Protein AF-K1UII2-F1 (afdb_monomer_lite)

Secondary structure (DSSP, 8-state):
---HHHHHH--BTTEEEESS--SSTHHHHHHHHHHHTTT-EEEEESB-TTT--B--B-HHHHHHHHHHHHHHHHHHHHTS-TT--PPEEEEE-BGGGGG--

pLDDT: mean 73.47, std 9.8, range [47.84, 87.0]

Organism: NCBI:txid408170

Sequence (101 aa):
MMTIEEILAGESKNVEFKENLPEKSIKYMKSVVAFANGTGGKIIFGIADKSREVVGFDKEEVFKIMDAIRELIVNAMVHRSYLDHGTIQVAVYDNRWKSLL

InterPro domains:
  IPR007421 Schlafen, AlbA_2 domain [PF04326] (11-74)
  IPR038461 Schlafen, AlbA_2 domain superfamily [G3DSA:3.30.950.30] (1-96)

Radius of gyration: 13.51 Å; chains: 1; bounding box: 35×29×31 Å

Structure (mmCIF, N/CA/C/O backbone):
data_AF-K1UII2-F1
#
_entry.id   AF-K1UII2-F1
#
loop_
_atom_site.group_PDB
_atom_site.id
_atom_site.type_symbol
_atom_site.label_atom_id
_atom_site.label_alt_id
_atom_site.label_comp_id
_atom_site.label_asym_id
_atom_site.label_entity_id
_atom_site.label_seq_id
_atom_site.pdbx_PDB_ins_code
_atom_site.Cartn_x
_atom_site.Cartn_y
_atom_site.Cartn_z
_atom_site.occupancy
_atom_site.B_iso_or_equiv
_atom_site.auth_seq_id
_atom_site.auth_comp_id
_atom_site.auth_asym_id
_atom_site.auth_atom_id
_atom_site.pdbx_PDB_model_num
ATOM 1 N N . MET A 1 1 ? -8.482 3.784 -8.19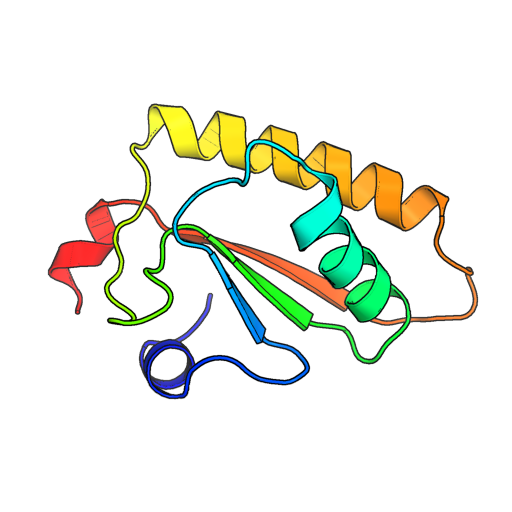6 1.00 53.94 1 MET A N 1
ATOM 2 C CA . MET A 1 1 ? -9.106 3.748 -6.857 1.00 53.94 1 MET A CA 1
ATOM 3 C C . MET A 1 1 ? -9.400 2.291 -6.540 1.00 53.94 1 MET A C 1
ATOM 5 O O . MET A 1 1 ? -9.872 1.615 -7.445 1.00 53.94 1 MET A O 1
ATOM 9 N N . MET A 1 2 ? -9.033 1.791 -5.357 1.00 69.81 2 MET A N 1
ATOM 10 C CA . MET A 1 2 ? -9.324 0.406 -4.949 1.00 69.81 2 MET A CA 1
ATOM 11 C C . MET A 1 2 ? -10.762 0.314 -4.428 1.00 69.81 2 MET A C 1
ATOM 13 O O . MET A 1 2 ? -11.255 1.277 -3.837 1.00 69.81 2 MET A O 1
ATOM 17 N N . THR A 1 3 ? -11.426 -0.808 -4.679 1.00 76.00 3 THR A N 1
ATOM 18 C CA . THR A 1 3 ? -12.800 -1.083 -4.237 1.00 76.00 3 THR A CA 1
ATOM 19 C C . THR A 1 3 ? -12.828 -1.641 -2.811 1.00 76.00 3 THR A C 1
ATOM 21 O O . THR A 1 3 ? -11.832 -2.166 -2.316 1.00 76.00 3 THR A O 1
ATOM 24 N N . ILE A 1 4 ? -13.984 -1.555 -2.146 1.00 71.75 4 ILE A N 1
ATOM 25 C CA . ILE A 1 4 ? -14.202 -2.156 -0.816 1.00 71.75 4 ILE A CA 1
ATOM 26 C C . ILE A 1 4 ? -13.983 -3.676 -0.865 1.00 71.75 4 ILE A C 1
ATOM 28 O O . ILE A 1 4 ? -13.376 -4.253 0.033 1.00 71.75 4 ILE A O 1
ATOM 32 N N . GLU A 1 5 ? -14.416 -4.316 -1.949 1.00 73.69 5 GLU A N 1
ATOM 33 C CA . GLU A 1 5 ? -14.252 -5.753 -2.183 1.00 73.69 5 GLU A CA 1
ATOM 34 C C . GLU A 1 5 ? -12.772 -6.157 -2.223 1.00 73.69 5 GLU A C 1
ATOM 36 O O . GLU A 1 5 ? -12.381 -7.146 -1.605 1.00 73.69 5 GLU A O 1
ATOM 41 N N . GLU A 1 6 ? -11.929 -5.357 -2.882 1.00 75.00 6 GLU A N 1
ATOM 42 C CA . GLU A 1 6 ? -10.479 -5.567 -2.924 1.00 75.00 6 GLU A CA 1
ATOM 43 C C . GLU A 1 6 ? -9.813 -5.391 -1.545 1.00 75.00 6 GLU A C 1
ATOM 45 O O . GLU A 1 6 ? -8.837 -6.080 -1.256 1.00 75.00 6 GLU A O 1
ATOM 50 N N . ILE A 1 7 ? -10.328 -4.508 -0.678 1.00 78.31 7 ILE A N 1
ATOM 51 C CA . ILE A 1 7 ? -9.834 -4.360 0.705 1.00 78.31 7 ILE A CA 1
ATOM 52 C C . ILE A 1 7 ? -10.219 -5.589 1.540 1.00 78.31 7 ILE A C 1
ATOM 54 O O . ILE A 1 7 ? -9.390 -6.148 2.263 1.00 78.31 7 ILE A O 1
ATOM 58 N N . LEU A 1 8 ? -11.465 -6.051 1.411 1.00 76.62 8 LEU A N 1
ATOM 59 C CA . LEU A 1 8 ? -11.963 -7.226 2.128 1.00 76.62 8 LEU A CA 1
ATOM 60 C C . LEU A 1 8 ? -11.250 -8.517 1.700 1.00 76.62 8 LEU A C 1
ATOM 62 O O . LEU A 1 8 ? -11.023 -9.385 2.547 1.00 76.62 8 LEU A O 1
ATOM 66 N N . ALA A 1 9 ? -10.856 -8.622 0.426 1.00 83.12 9 ALA A N 1
ATOM 67 C CA . ALA A 1 9 ? -10.116 -9.760 -0.121 1.00 83.12 9 ALA A CA 1
ATOM 68 C C . ALA A 1 9 ? -8.733 -9.973 0.530 1.00 83.12 9 ALA A C 1
ATOM 70 O O . ALA A 1 9 ? -8.243 -11.102 0.539 1.00 83.12 9 ALA A O 1
ATOM 71 N N . GLY A 1 10 ? -8.140 -8.936 1.132 1.00 83.00 10 GLY A N 1
ATOM 72 C CA . GLY A 1 10 ? -6.892 -9.052 1.890 1.00 83.00 10 GLY A CA 1
ATOM 73 C C . GLY A 1 10 ? -5.615 -8.989 1.040 1.00 83.00 10 GLY A C 1
ATOM 74 O O . GLY A 1 10 ? -5.643 -8.691 -0.156 1.00 83.00 10 GLY A O 1
ATOM 75 N N . GLU A 1 11 ? -4.467 -9.190 1.697 1.00 85.19 11 GLU A N 1
ATOM 76 C CA . GLU A 1 11 ? -3.162 -9.169 1.028 1.00 85.19 11 GLU A CA 1
ATOM 77 C C . GLU A 1 11 ? -3.042 -10.291 -0.010 1.00 85.19 11 GLU A C 1
ATOM 79 O O . GLU A 1 11 ? -3.600 -11.382 0.127 1.00 85.19 11 GLU A O 1
ATOM 84 N N . SER A 1 12 ? -2.270 -10.032 -1.062 1.00 87.00 12 SER A N 1
ATOM 85 C CA . SER A 1 12 ? -1.979 -11.017 -2.100 1.00 87.00 12 SER A CA 1
ATOM 86 C C . SER A 1 12 ? -0.575 -10.813 -2.654 1.00 87.00 12 SER A C 1
ATOM 88 O O . SER A 1 12 ? 0.112 -9.852 -2.321 1.00 87.00 12 SER A O 1
ATOM 90 N N . LYS A 1 13 ? -0.153 -11.676 -3.584 1.00 83.81 13 LYS A N 1
ATOM 91 C CA . LYS A 1 13 ? 1.158 -11.555 -4.244 1.00 83.81 13 LYS A CA 1
ATOM 92 C C . LYS A 1 13 ? 1.433 -10.177 -4.872 1.00 83.81 13 LYS A C 1
ATOM 94 O O . LYS A 1 13 ? 2.593 -9.841 -5.056 1.00 83.81 13 LYS A O 1
ATOM 99 N N . ASN A 1 14 ? 0.385 -9.416 -5.203 1.00 84.69 14 ASN A N 1
ATOM 100 C CA . ASN A 1 14 ? 0.467 -8.109 -5.859 1.00 84.69 14 ASN A CA 1
ATOM 101 C C . ASN A 1 14 ? -0.268 -7.010 -5.062 1.00 84.69 14 ASN A C 1
ATOM 103 O O . ASN A 1 14 ? -0.520 -5.939 -5.611 1.00 84.69 14 ASN A O 1
ATOM 107 N N . VAL A 1 15 ? -0.671 -7.272 -3.813 1.00 86.06 15 VAL A N 1
ATOM 108 C CA . VAL A 1 15 ? -1.370 -6.316 -2.938 1.00 86.06 15 VAL A CA 1
ATOM 109 C C . VAL A 1 15 ? -0.759 -6.394 -1.551 1.00 86.06 15 VAL A C 1
ATOM 111 O O . VAL A 1 15 ? -0.830 -7.442 -0.916 1.00 86.06 15 VAL A O 1
ATOM 114 N N . GLU A 1 16 ? -0.215 -5.281 -1.078 1.00 86.62 16 GLU A N 1
ATOM 115 C CA . GLU A 1 16 ? 0.339 -5.164 0.268 1.00 86.62 16 GLU A CA 1
ATOM 116 C C . GLU A 1 16 ? -0.337 -4.030 1.037 1.00 86.62 16 GLU A C 1
ATOM 118 O O . GLU A 1 16 ? -0.470 -2.914 0.522 1.00 86.62 16 GLU A O 1
ATOM 123 N N . PHE A 1 17 ? -0.723 -4.311 2.282 1.00 86.56 17 PHE A N 1
ATOM 124 C CA . PHE A 1 17 ? -1.296 -3.334 3.196 1.00 86.56 17 PHE A CA 1
ATOM 125 C C . PHE A 1 17 ? -0.253 -2.855 4.203 1.00 86.56 17 PHE A C 1
ATOM 127 O O . PHE A 1 17 ? 0.617 -3.592 4.685 1.00 86.56 17 PHE A O 1
ATOM 134 N N . LYS A 1 18 ? -0.321 -1.564 4.519 1.00 84.50 18 LYS A N 1
ATOM 135 C CA . LYS A 1 18 ? 0.466 -0.932 5.573 1.00 84.50 18 LYS A CA 1
ATOM 136 C C . LYS A 1 18 ? -0.406 0.059 6.317 1.00 84.50 18 LYS A C 1
ATOM 138 O O . LYS A 1 18 ? -1.033 0.922 5.716 1.00 84.50 18 LYS A O 1
ATOM 143 N N . GLU A 1 19 ? -0.398 -0.027 7.637 1.00 86.38 19 GLU A N 1
ATOM 144 C CA . GLU A 1 19 ? -1.131 0.931 8.461 1.00 86.38 19 GLU A CA 1
ATOM 145 C C . GLU A 1 19 ? -0.462 2.305 8.405 1.00 86.38 19 GLU A C 1
ATOM 147 O O . GLU A 1 19 ? -1.098 3.291 8.065 1.00 86.38 19 GLU A O 1
ATOM 152 N N . ASN A 1 20 ? 0.853 2.334 8.628 1.00 81.81 20 ASN A N 1
ATOM 153 C CA . ASN A 1 20 ? 1.676 3.539 8.676 1.00 81.81 20 ASN A CA 1
ATOM 154 C C . ASN A 1 20 ? 2.862 3.438 7.716 1.00 81.81 20 ASN A C 1
ATOM 156 O O . ASN A 1 20 ? 3.199 2.345 7.252 1.00 81.81 20 ASN A O 1
ATOM 160 N N . LEU A 1 21 ? 3.543 4.562 7.465 1.00 77.12 21 LEU A N 1
ATOM 161 C CA . LEU A 1 21 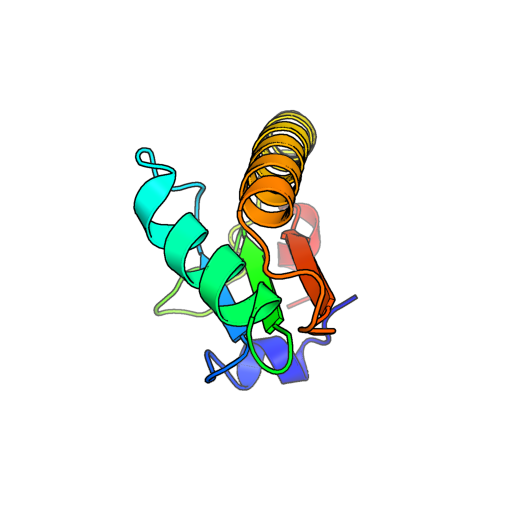? 4.857 4.531 6.828 1.00 77.12 21 LEU A CA 1
ATOM 162 C C . LEU A 1 21 ? 5.871 3.899 7.800 1.00 77.12 21 LEU A C 1
ATOM 164 O O . LEU A 1 21 ? 6.092 4.442 8.882 1.00 77.12 21 LEU A O 1
ATOM 168 N N . PRO A 1 22 ? 6.515 2.771 7.459 1.00 71.56 22 PRO A N 1
ATOM 169 C CA . PRO A 1 22 ? 7.562 2.214 8.305 1.00 71.56 22 PRO A CA 1
ATOM 170 C C . PRO A 1 22 ? 8.722 3.205 8.457 1.00 71.56 22 PRO A C 1
ATOM 172 O O . PRO A 1 22 ? 9.217 3.707 7.448 1.00 71.56 22 PRO A O 1
ATOM 175 N N . GLU A 1 23 ? 9.227 3.400 9.684 1.00 69.50 23 GLU A N 1
ATOM 176 C CA . GLU A 1 23 ? 10.405 4.253 9.959 1.00 69.50 23 GLU A CA 1
ATOM 177 C C . GLU A 1 23 ? 11.602 3.910 9.061 1.00 69.50 23 GLU A C 1
ATOM 179 O O . GLU A 1 23 ? 12.403 4.765 8.691 1.00 69.50 23 GLU A O 1
ATOM 184 N N . LYS A 1 24 ? 11.722 2.629 8.693 1.00 67.12 24 LYS A N 1
ATOM 185 C CA . LYS A 1 24 ? 12.732 2.139 7.758 1.00 67.12 24 LYS A CA 1
ATOM 186 C C . LYS A 1 24 ? 12.104 1.908 6.390 1.00 67.12 24 LYS A C 1
ATOM 188 O O . LYS A 1 24 ? 11.419 0.902 6.180 1.00 67.12 24 LYS A O 1
ATOM 193 N N . SER A 1 25 ? 12.447 2.783 5.448 1.00 65.94 25 SER A N 1
ATOM 194 C CA . SER A 1 25 ? 12.045 2.718 4.035 1.00 65.94 25 SER A CA 1
ATOM 195 C C . SER A 1 25 ? 12.293 1.350 3.382 1.00 65.94 25 SER A C 1
ATOM 197 O O . SER A 1 25 ? 11.500 0.890 2.566 1.00 65.94 25 SER A O 1
ATOM 199 N N . ILE A 1 26 ? 13.350 0.646 3.804 1.00 67.06 26 ILE A N 1
ATOM 200 C CA . ILE A 1 26 ? 13.803 -0.628 3.221 1.00 67.06 26 ILE A CA 1
ATOM 201 C C . ILE A 1 26 ? 12.708 -1.709 3.195 1.00 67.06 26 ILE A C 1
ATOM 203 O O . ILE A 1 26 ? 12.679 -2.507 2.260 1.00 67.06 26 ILE A O 1
ATOM 207 N N . LYS A 1 27 ? 11.817 -1.782 4.196 1.00 72.06 27 LYS A N 1
ATOM 208 C CA . LYS A 1 27 ? 10.862 -2.903 4.302 1.00 72.06 27 LYS A CA 1
ATOM 209 C C . LYS A 1 27 ? 9.869 -2.947 3.140 1.00 72.06 27 LYS A C 1
ATOM 211 O O . LYS A 1 27 ? 9.762 -3.980 2.496 1.00 72.06 27 LYS A O 1
ATOM 216 N N . TYR A 1 28 ? 9.201 -1.834 2.860 1.00 73.69 28 TYR A N 1
ATOM 217 C CA . TYR A 1 28 ? 8.231 -1.737 1.766 1.00 73.69 28 TYR A CA 1
ATOM 218 C C . TYR A 1 28 ? 8.903 -1.393 0.431 1.00 73.69 28 TYR A C 1
ATOM 220 O O . TYR A 1 28 ? 8.367 -1.714 -0.624 1.00 73.69 28 TYR A O 1
ATOM 228 N N . MET A 1 29 ? 10.121 -0.834 0.450 1.00 73.69 29 MET A N 1
ATOM 229 C CA . MET A 1 29 ? 10.938 -0.665 -0.757 1.00 73.69 29 MET A CA 1
ATOM 230 C C . MET A 1 29 ? 11.218 -1.997 -1.460 1.00 73.69 29 MET A C 1
ATOM 232 O O . MET A 1 29 ? 11.197 -2.063 -2.686 1.00 73.69 29 MET A O 1
ATOM 236 N N . LYS A 1 30 ? 11.447 -3.078 -0.702 1.00 75.94 30 LYS A N 1
ATOM 237 C CA . LYS A 1 30 ? 11.614 -4.418 -1.286 1.00 75.94 30 LYS A CA 1
ATOM 238 C C . LYS A 1 30 ? 10.405 -4.820 -2.125 1.00 75.94 30 LYS A C 1
ATOM 240 O O . LYS A 1 30 ? 10.583 -5.347 -3.217 1.00 75.94 30 LYS A O 1
ATOM 245 N N . SER A 1 31 ? 9.207 -4.523 -1.642 1.00 78.12 31 SER A N 1
ATOM 246 C CA . SER A 1 31 ? 7.960 -4.800 -2.347 1.00 78.12 31 SER A CA 1
ATOM 247 C C . SER A 1 31 ? 7.782 -3.909 -3.567 1.00 78.12 31 SER A C 1
ATOM 249 O O . SER A 1 31 ? 7.425 -4.409 -4.625 1.00 78.12 31 SER A O 1
ATOM 251 N N . VAL A 1 32 ? 8.125 -2.618 -3.469 1.00 75.75 32 VAL A N 1
ATOM 252 C CA . VAL A 1 32 ? 8.147 -1.707 -4.628 1.00 75.75 32 VAL A CA 1
ATOM 253 C C . VAL A 1 32 ? 9.045 -2.274 -5.731 1.00 75.75 32 VAL A C 1
ATOM 255 O O . VAL A 1 32 ? 8.599 -2.415 -6.866 1.00 75.75 32 VAL A O 1
ATOM 258 N N . VAL A 1 33 ? 10.281 -2.665 -5.404 1.00 75.06 33 VAL A N 1
ATOM 259 C CA . VAL A 1 33 ? 11.225 -3.250 -6.372 1.00 75.06 33 VAL A CA 1
ATOM 260 C C . VAL A 1 33 ? 10.712 -4.586 -6.921 1.00 75.06 33 VAL A C 1
ATOM 262 O O . VAL A 1 33 ? 10.760 -4.813 -8.129 1.00 75.06 33 VAL A O 1
ATOM 265 N N . ALA A 1 34 ? 10.177 -5.458 -6.063 1.00 76.38 34 ALA A N 1
ATOM 266 C CA . ALA A 1 34 ? 9.609 -6.740 -6.478 1.00 76.38 34 ALA A CA 1
ATOM 267 C C . ALA A 1 34 ? 8.419 -6.563 -7.435 1.00 76.38 34 ALA A C 1
ATOM 269 O O . ALA A 1 34 ? 8.317 -7.276 -8.430 1.00 76.38 34 ALA A O 1
ATOM 270 N N . PHE A 1 35 ? 7.549 -5.583 -7.184 1.00 81.88 35 PHE A N 1
ATOM 271 C CA . PHE A 1 35 ? 6.425 -5.262 -8.060 1.00 81.88 35 PHE A CA 1
ATOM 272 C C . PHE A 1 35 ? 6.888 -4.619 -9.372 1.00 81.88 35 PHE A C 1
ATOM 274 O O . PHE A 1 35 ? 6.357 -4.968 -10.426 1.00 81.88 35 PHE A O 1
ATOM 281 N N . ALA A 1 36 ? 7.900 -3.744 -9.340 1.00 74.00 36 ALA A N 1
ATOM 282 C CA . ALA A 1 36 ? 8.483 -3.122 -10.535 1.00 74.00 36 ALA A CA 1
ATOM 283 C C . ALA A 1 36 ? 9.046 -4.152 -11.527 1.00 74.00 36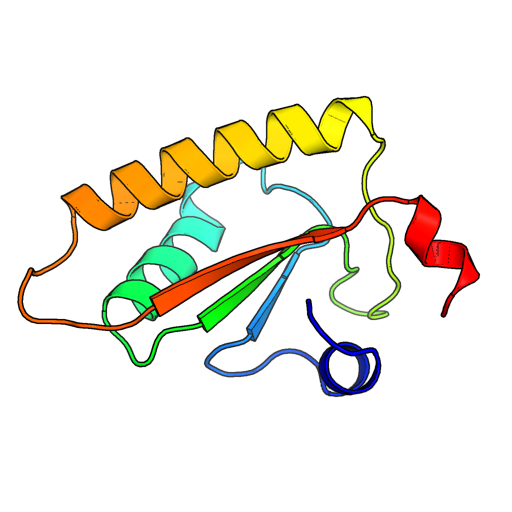 ALA A C 1
ATOM 285 O O . ALA A 1 36 ? 8.872 -4.009 -12.740 1.00 74.00 36 ALA A O 1
ATOM 286 N N . ASN A 1 37 ? 9.715 -5.176 -10.991 1.00 73.38 37 ASN A N 1
ATOM 287 C CA . ASN A 1 37 ? 10.374 -6.235 -11.757 1.00 73.38 37 ASN A CA 1
ATOM 288 C C . ASN A 1 37 ? 9.461 -7.450 -12.009 1.00 73.38 37 ASN A C 1
ATOM 290 O O . ASN A 1 37 ? 9.849 -8.391 -12.688 1.00 73.38 37 ASN A O 1
ATOM 294 N N . GLY A 1 38 ? 8.263 -7.467 -11.424 1.00 75.38 38 GLY A N 1
ATOM 295 C CA . GLY A 1 38 ? 7.289 -8.543 -11.571 1.00 75.38 38 GLY A CA 1
ATOM 296 C C . GLY A 1 38 ? 6.107 -8.136 -12.447 1.00 75.38 38 GLY A C 1
ATOM 297 O O . GLY A 1 38 ? 6.206 -7.322 -13.361 1.00 75.38 38 GLY A O 1
ATOM 298 N N . THR A 1 39 ? 4.929 -8.668 -12.126 1.00 79.62 39 THR A N 1
ATOM 299 C CA . THR A 1 39 ? 3.676 -8.340 -12.828 1.00 79.62 39 THR A CA 1
ATOM 300 C C . THR A 1 39 ? 3.086 -6.975 -12.450 1.00 79.62 39 THR A C 1
ATOM 302 O O . THR A 1 39 ? 1.960 -6.670 -12.837 1.00 79.62 39 THR A O 1
ATOM 305 N N . GLY A 1 40 ? 3.804 -6.158 -11.675 1.00 79.44 40 GLY A N 1
ATOM 306 C CA . GLY A 1 40 ? 3.238 -4.993 -11.004 1.00 79.44 40 GLY A CA 1
ATOM 307 C C . GLY A 1 40 ? 2.528 -5.347 -9.699 1.00 79.44 40 GLY A C 1
ATOM 308 O O . GLY A 1 40 ? 2.409 -6.515 -9.324 1.00 79.44 40 GLY A O 1
ATOM 309 N N . GLY A 1 41 ? 2.050 -4.318 -9.006 1.00 84.19 41 GLY A N 1
ATOM 310 C CA . GLY A 1 41 ? 1.372 -4.473 -7.724 1.00 84.19 41 GLY A CA 1
ATOM 311 C C . GLY A 1 41 ? 0.904 -3.155 -7.124 1.00 84.19 41 GLY A C 1
ATOM 312 O O . GLY A 1 41 ? 1.205 -2.073 -7.638 1.00 84.19 41 GLY A O 1
ATOM 313 N N . LYS A 1 42 ? 0.140 -3.274 -6.039 1.00 83.94 42 LYS A N 1
ATOM 314 C CA . LYS A 1 42 ? -0.434 -2.177 -5.268 1.00 83.94 42 LYS A CA 1
ATOM 315 C C . LYS A 1 42 ? 0.123 -2.211 -3.850 1.00 83.94 42 LYS A C 1
ATOM 317 O O . LYS A 1 42 ? 0.056 -3.245 -3.192 1.00 83.94 42 LYS A O 1
ATOM 322 N N . ILE A 1 43 ? 0.620 -1.075 -3.373 1.00 84.56 43 ILE A N 1
ATOM 323 C CA . ILE A 1 43 ? 0.861 -0.864 -1.940 1.00 84.56 43 ILE A CA 1
ATOM 324 C C . ILE A 1 43 ? -0.166 0.145 -1.449 1.00 84.56 43 ILE A C 1
ATOM 326 O O . ILE A 1 43 ? -0.337 1.206 -2.059 1.00 84.56 43 ILE A O 1
ATOM 330 N N . ILE A 1 44 ? -0.855 -0.202 -0.368 1.00 84.12 44 ILE A N 1
ATOM 331 C CA . ILE A 1 44 ? -1.913 0.614 0.205 1.00 84.12 44 ILE A CA 1
ATOM 332 C C . ILE A 1 44 ? -1.545 0.995 1.632 1.00 84.12 44 ILE A C 1
ATOM 334 O O . ILE A 1 44 ? -1.392 0.131 2.495 1.00 84.12 44 ILE A O 1
ATOM 338 N N . PHE A 1 45 ? -1.426 2.301 1.862 1.00 85.62 45 PHE A N 1
ATOM 339 C CA . PHE A 1 45 ? -1.162 2.870 3.178 1.00 85.62 45 PHE A CA 1
ATOM 340 C C . PHE A 1 45 ? -2.455 3.344 3.855 1.00 85.62 45 PHE A C 1
ATOM 342 O O . PHE A 1 45 ? -3.366 3.838 3.183 1.00 85.62 45 PHE A O 1
ATOM 349 N N . GLY A 1 46 ? -2.498 3.249 5.185 1.00 85.50 46 GLY A N 1
ATOM 350 C CA . GLY A 1 46 ? -3.636 3.650 6.013 1.00 85.50 46 GLY A CA 1
ATOM 351 C C . GLY A 1 46 ? -4.605 2.507 6.324 1.00 85.50 46 GLY A C 1
ATOM 352 O O . GLY A 1 46 ? -5.733 2.778 6.727 1.00 85.50 46 GLY A O 1
ATOM 353 N N . ILE A 1 47 ? -4.204 1.244 6.123 1.00 85.38 47 ILE A N 1
ATOM 354 C CA . ILE A 1 47 ? -5.030 0.061 6.419 1.00 85.38 47 ILE A CA 1
ATOM 355 C C . ILE A 1 47 ? -4.322 -0.815 7.451 1.00 85.38 47 ILE A C 1
ATOM 357 O O . ILE A 1 47 ? -3.181 -1.230 7.242 1.00 85.38 47 ILE A O 1
ATOM 361 N N . ALA A 1 48 ? -5.004 -1.097 8.561 1.00 83.69 48 ALA A N 1
ATOM 362 C CA . ALA A 1 48 ? -4.498 -1.970 9.611 1.00 83.69 48 ALA A CA 1
ATOM 363 C C . ALA A 1 48 ? -4.357 -3.409 9.097 1.00 83.69 48 ALA A C 1
ATOM 365 O O . ALA A 1 48 ? -5.310 -4.000 8.597 1.00 83.69 48 ALA A O 1
ATOM 366 N N . ASP A 1 49 ? -3.175 -3.996 9.271 1.00 75.94 49 ASP A N 1
ATOM 367 C CA . ASP A 1 49 ? -2.800 -5.298 8.699 1.00 75.94 49 ASP A CA 1
ATOM 368 C C . ASP A 1 49 ? -3.749 -6.437 9.137 1.00 75.94 49 ASP A C 1
ATOM 370 O O . ASP A 1 49 ? -4.273 -7.205 8.333 1.00 75.94 49 ASP A O 1
ATOM 374 N N . LYS A 1 50 ? -4.069 -6.499 10.436 1.00 78.00 50 LYS A N 1
ATOM 375 C CA . LYS A 1 50 ? -4.875 -7.594 11.005 1.00 78.00 50 LYS A CA 1
ATOM 376 C C . LYS A 1 50 ? -6.381 -7.384 10.884 1.00 78.00 50 LYS A C 1
ATOM 378 O O . LYS A 1 50 ? -7.107 -8.322 10.559 1.00 78.00 50 LYS A O 1
ATOM 383 N N . SER A 1 51 ? -6.864 -6.185 11.208 1.00 79.00 51 SER A N 1
ATOM 384 C CA . SER A 1 51 ? -8.301 -5.891 11.211 1.00 79.00 51 SER A CA 1
ATOM 385 C C . SER A 1 51 ? -8.818 -5.495 9.830 1.00 79.00 51 SER A C 1
ATOM 387 O O . SER A 1 51 ? -10.014 -5.626 9.588 1.00 79.00 51 SER A O 1
ATOM 389 N N . ARG A 1 52 ? -7.932 -5.066 8.915 1.00 80.50 52 ARG A N 1
ATOM 390 C CA . ARG A 1 52 ? -8.267 -4.434 7.625 1.00 80.50 52 ARG A C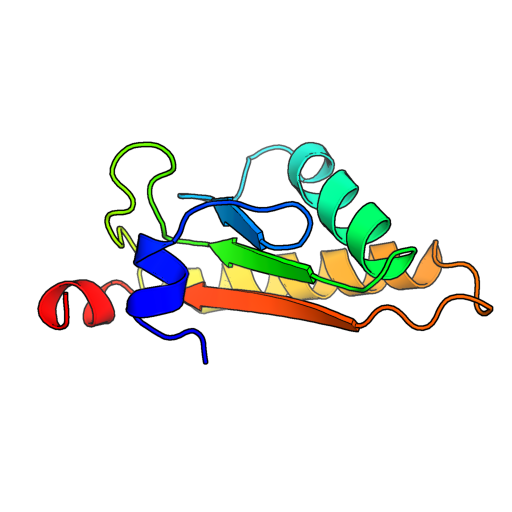A 1
ATOM 391 C C . ARG A 1 52 ? -9.112 -3.170 7.778 1.00 80.50 52 ARG A C 1
ATOM 393 O O . ARG A 1 52 ? -9.730 -2.711 6.822 1.00 80.50 52 ARG A O 1
ATOM 400 N N . GLU A 1 53 ? -9.119 -2.587 8.972 1.00 79.62 53 GLU A N 1
ATOM 401 C CA . GLU A 1 53 ? -9.771 -1.309 9.208 1.00 79.62 53 GLU A CA 1
ATOM 402 C C . GLU A 1 53 ? -8.993 -0.198 8.511 1.00 79.62 53 GLU A C 1
ATOM 404 O O . GLU A 1 53 ? -7.760 -0.139 8.569 1.00 79.62 53 GLU A O 1
ATOM 409 N N . VAL A 1 54 ? -9.730 0.708 7.870 1.00 82.38 54 VAL A N 1
ATOM 410 C CA . VAL A 1 54 ? -9.150 1.939 7.345 1.00 82.38 54 VAL A CA 1
ATOM 411 C C . VAL A 1 54 ? -8.867 2.852 8.529 1.00 82.38 54 VAL A C 1
ATOM 413 O O . VAL A 1 54 ? -9.769 3.440 9.128 1.00 82.38 54 VAL A O 1
ATOM 416 N N . VAL A 1 55 ? -7.591 2.928 8.887 1.00 84.44 55 VAL A N 1
ATOM 417 C CA . VAL A 1 55 ? -7.089 3.865 9.888 1.00 84.44 55 VAL A CA 1
ATOM 418 C C . VAL A 1 55 ? -7.014 5.246 9.261 1.00 84.44 55 VAL A C 1
ATOM 420 O O . VAL A 1 55 ? -7.609 6.160 9.822 1.00 84.44 55 VAL A O 1
ATOM 423 N N . GLY A 1 56 ? -6.406 5.318 8.068 1.00 81.56 56 GLY A N 1
ATOM 424 C CA . GLY A 1 56 ? -6.142 6.529 7.296 1.00 81.56 56 GLY A CA 1
ATOM 425 C C . GLY A 1 56 ? -4.981 7.367 7.844 1.00 81.56 56 GLY A C 1
ATOM 426 O O . GLY A 1 56 ? -4.326 6.992 8.815 1.00 81.56 56 GLY A O 1
ATOM 427 N N . PHE A 1 57 ? -4.737 8.507 7.198 1.00 82.12 57 PHE A N 1
ATOM 428 C CA . PHE A 1 57 ? -3.866 9.570 7.704 1.00 82.12 57 PHE A CA 1
ATOM 429 C C . PHE A 1 57 ? -4.607 10.899 7.755 1.00 82.12 57 PHE A C 1
ATOM 431 O O . PHE A 1 57 ? -5.567 11.116 7.001 1.00 82.12 57 PHE A O 1
ATOM 438 N N . ASP A 1 58 ? -4.111 11.811 8.591 1.00 83.31 58 ASP A N 1
ATOM 439 C CA . ASP A 1 58 ? -4.556 13.197 8.567 1.00 83.31 58 ASP A CA 1
ATOM 440 C C . ASP A 1 58 ? -4.143 13.872 7.257 1.00 83.31 58 ASP A C 1
ATOM 442 O O . ASP A 1 58 ? -3.124 13.553 6.636 1.00 83.31 58 ASP A O 1
ATOM 446 N N . LYS A 1 59 ? -4.954 14.830 6.805 1.00 76.19 59 LYS A N 1
ATOM 447 C CA . LYS A 1 59 ? -4.805 15.454 5.485 1.00 76.19 59 LYS A CA 1
ATOM 448 C C . LYS A 1 59 ? -3.432 16.109 5.305 1.00 76.19 59 LYS A C 1
ATOM 450 O O . LYS A 1 59 ? -2.871 16.080 4.211 1.00 76.19 59 LYS A O 1
ATOM 455 N N . GLU A 1 60 ? -2.886 16.682 6.371 1.00 78.50 60 GLU A N 1
ATOM 456 C CA . GLU A 1 60 ? -1.568 17.313 6.409 1.00 78.50 60 GLU A CA 1
ATOM 457 C C . GLU A 1 60 ? -0.426 16.288 6.288 1.00 78.50 60 GLU A C 1
ATOM 459 O O . GLU A 1 60 ? 0.661 16.617 5.804 1.00 78.50 60 GLU A O 1
ATOM 464 N N . GLU A 1 61 ? -0.663 15.041 6.695 1.00 79.56 61 GLU A N 1
ATOM 465 C CA . GLU A 1 61 ? 0.296 13.940 6.600 1.00 79.56 61 GLU A CA 1
ATOM 466 C C . GLU A 1 61 ? 0.245 13.248 5.241 1.00 79.56 61 GLU A C 1
ATOM 468 O O . GLU A 1 61 ? 1.294 12.860 4.726 1.00 79.56 61 GLU A O 1
ATOM 473 N N . VAL A 1 62 ? -0.935 13.168 4.612 1.00 77.25 62 VAL A N 1
ATOM 474 C CA . VAL A 1 62 ? -1.109 12.568 3.276 1.00 77.25 62 VAL A CA 1
ATOM 475 C C . VAL A 1 62 ? -0.118 13.155 2.269 1.00 77.25 62 VAL A C 1
ATOM 477 O O . VAL A 1 62 ? 0.518 12.402 1.535 1.00 77.25 62 VAL A O 1
ATOM 480 N N . PHE A 1 63 ? 0.082 14.478 2.263 1.00 77.81 63 PHE A N 1
ATOM 481 C CA . PHE A 1 63 ? 1.037 15.120 1.351 1.00 77.81 63 PHE A CA 1
ATOM 482 C C . PHE A 1 63 ? 2.487 14.696 1.615 1.00 77.81 63 PHE A C 1
ATOM 484 O O . PHE A 1 63 ? 3.197 14.331 0.682 1.00 77.81 63 PHE A O 1
ATOM 491 N N . LYS A 1 64 ? 2.913 14.661 2.884 1.00 79.06 64 LYS A N 1
ATOM 492 C CA . LYS A 1 64 ? 4.267 14.216 3.261 1.00 79.06 64 LYS A CA 1
ATOM 493 C C . LYS A 1 64 ? 4.503 12.756 2.881 1.00 79.06 64 LYS A C 1
ATOM 495 O O . LYS A 1 64 ? 5.578 12.393 2.410 1.00 79.06 64 LYS A O 1
ATOM 500 N N . ILE A 1 65 ? 3.486 11.924 3.077 1.00 76.94 65 ILE A N 1
ATOM 501 C CA . ILE A 1 65 ? 3.502 10.504 2.735 1.00 76.94 65 ILE A CA 1
ATOM 502 C C . ILE A 1 65 ? 3.598 10.322 1.220 1.00 76.94 65 ILE A C 1
ATOM 504 O O . ILE A 1 65 ? 4.403 9.519 0.753 1.00 76.94 65 ILE A O 1
ATOM 508 N N . MET A 1 66 ? 2.833 11.093 0.445 1.00 76.06 66 MET A N 1
ATOM 509 C CA . MET A 1 66 ? 2.905 11.076 -1.015 1.00 76.06 66 MET A CA 1
ATOM 510 C C . MET A 1 66 ? 4.288 11.478 -1.532 1.00 76.06 66 MET A C 1
ATOM 512 O O . MET A 1 66 ? 4.809 10.804 -2.421 1.00 76.06 66 MET A O 1
ATOM 516 N N . ASP A 1 67 ? 4.902 12.519 -0.966 1.00 79.94 67 ASP A N 1
ATOM 517 C CA . ASP A 1 67 ? 6.253 12.944 -1.348 1.00 79.94 67 ASP A CA 1
ATOM 518 C C . ASP A 1 67 ? 7.298 11.873 -1.019 1.00 79.94 67 ASP A C 1
ATOM 520 O O . ASP A 1 67 ? 8.127 11.534 -1.867 1.00 79.94 67 ASP A O 1
ATOM 524 N N . ALA A 1 68 ? 7.213 11.268 0.171 1.00 77.75 68 ALA A N 1
ATOM 525 C CA . ALA A 1 68 ? 8.078 10.156 0.547 1.00 77.75 68 ALA A CA 1
ATOM 526 C C . ALA A 1 68 ? 7.917 8.979 -0.427 1.00 77.75 68 ALA A C 1
ATOM 528 O O . ALA A 1 68 ? 8.900 8.470 -0.954 1.00 77.75 68 ALA A O 1
ATOM 529 N N . ILE A 1 69 ? 6.683 8.578 -0.737 1.00 75.94 69 ILE A N 1
ATOM 530 C CA . ILE A 1 69 ? 6.391 7.504 -1.696 1.00 75.94 69 ILE A CA 1
ATOM 531 C C . ILE A 1 69 ? 6.942 7.834 -3.087 1.00 75.94 69 ILE A C 1
ATOM 533 O O . ILE A 1 69 ? 7.541 6.966 -3.723 1.00 75.94 69 ILE A O 1
ATOM 537 N N . ARG A 1 70 ? 6.772 9.071 -3.568 1.00 76.06 70 ARG A N 1
ATOM 538 C CA . ARG A 1 70 ? 7.279 9.512 -4.874 1.00 76.06 70 ARG A CA 1
ATOM 539 C C . ARG A 1 70 ? 8.790 9.338 -4.961 1.00 76.06 70 ARG A C 1
ATOM 541 O O . ARG A 1 70 ? 9.268 8.724 -5.912 1.00 76.06 70 ARG A O 1
ATOM 548 N N . GLU A 1 71 ? 9.520 9.843 -3.973 1.00 75.75 71 GLU A N 1
ATOM 549 C CA . GLU A 1 71 ? 10.981 9.743 -3.926 1.00 75.75 71 GLU A CA 1
ATOM 550 C C . GLU A 1 71 ? 11.443 8.279 -3.930 1.00 75.75 71 GLU A C 1
ATOM 552 O O . GLU A 1 71 ? 12.424 7.900 -4.570 1.00 75.75 71 GLU A O 1
ATOM 557 N N . LEU A 1 72 ? 10.683 7.412 -3.267 1.00 71.25 72 LEU A N 1
ATOM 558 C CA . LEU A 1 72 ? 10.974 5.988 -3.181 1.00 71.25 72 LEU A CA 1
ATOM 559 C C . LEU A 1 72 ? 10.721 5.255 -4.499 1.00 71.25 72 LEU A C 1
ATOM 561 O O . LEU A 1 72 ? 11.550 4.444 -4.907 1.00 71.25 72 LEU A O 1
ATOM 565 N N . ILE A 1 73 ? 9.622 5.557 -5.191 1.00 70.81 73 ILE A N 1
ATOM 566 C CA . ILE A 1 73 ? 9.354 5.003 -6.523 1.00 70.81 73 ILE A CA 1
ATOM 567 C C . ILE A 1 73 ? 10.427 5.467 -7.509 1.00 70.81 73 ILE A C 1
ATOM 569 O O . ILE A 1 73 ? 10.924 4.649 -8.277 1.00 70.81 73 ILE A O 1
ATOM 573 N N . VAL A 1 74 ? 10.816 6.746 -7.475 1.00 73.38 74 VAL A N 1
ATOM 574 C CA . VAL A 1 74 ? 11.896 7.276 -8.322 1.00 73.38 74 VAL A CA 1
ATOM 575 C C . VAL A 1 74 ? 13.193 6.504 -8.075 1.00 73.38 74 VAL A C 1
ATOM 577 O O . VAL A 1 74 ? 13.788 6.005 -9.028 1.00 73.38 74 VAL A O 1
ATOM 580 N N . ASN A 1 75 ? 13.577 6.301 -6.812 1.00 68.25 75 ASN A N 1
ATOM 581 C CA . ASN A 1 75 ? 14.752 5.501 -6.463 1.00 68.25 75 ASN A CA 1
ATOM 582 C C . ASN A 1 75 ? 14.640 4.043 -6.943 1.00 68.25 75 ASN A C 1
ATOM 584 O O . ASN A 1 75 ? 15.598 3.493 -7.485 1.00 68.25 75 ASN A O 1
ATOM 588 N N . ALA A 1 76 ? 13.470 3.414 -6.813 1.00 65.50 76 ALA A N 1
ATOM 589 C CA . ALA A 1 76 ? 13.245 2.062 -7.320 1.00 65.50 76 ALA A CA 1
ATOM 590 C C . ALA A 1 76 ? 13.325 1.986 -8.855 1.00 65.50 76 ALA A C 1
ATOM 592 O O . ALA A 1 76 ? 13.851 1.010 -9.387 1.00 65.50 76 ALA A O 1
ATOM 593 N N . MET A 1 77 ? 12.855 3.014 -9.573 1.00 66.75 77 MET A N 1
ATOM 594 C CA . MET A 1 77 ? 12.966 3.090 -11.033 1.00 66.75 77 MET A CA 1
ATOM 595 C C . MET A 1 77 ? 14.418 3.222 -11.499 1.00 66.75 77 MET A C 1
ATOM 597 O O . MET A 1 77 ? 14.769 2.638 -12.520 1.00 66.75 77 MET A O 1
ATOM 601 N N . VAL A 1 78 ? 15.273 3.926 -10.749 1.00 66.94 78 VAL A N 1
ATOM 602 C CA . VAL A 1 78 ? 16.715 4.015 -11.050 1.00 66.94 78 VAL A CA 1
ATOM 603 C C . VAL A 1 78 ? 17.394 2.644 -10.959 1.00 66.94 78 VAL A C 1
ATOM 605 O O . VAL A 1 78 ? 18.314 2.358 -11.720 1.00 66.94 78 VAL A O 1
ATOM 608 N N . HIS A 1 79 ? 16.921 1.772 -10.067 1.00 63.41 79 HIS A N 1
ATOM 609 C CA . HIS A 1 79 ? 17.429 0.405 -9.907 1.00 63.41 79 HIS A CA 1
ATOM 610 C C . HIS A 1 79 ? 16.709 -0.640 -10.774 1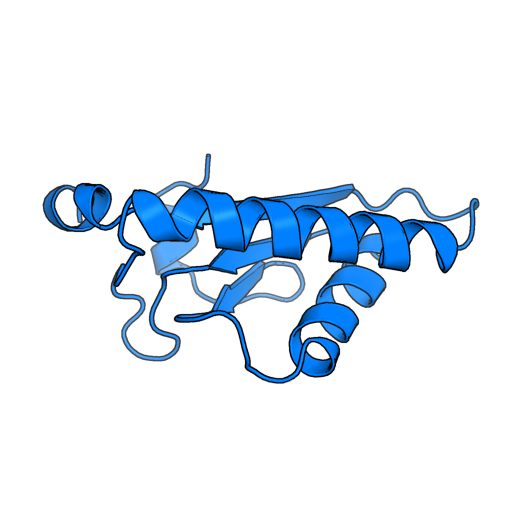.00 63.41 79 HIS A C 1
ATOM 612 O O . HIS A 1 79 ? 17.002 -1.834 -10.673 1.00 63.41 79 HIS A O 1
ATOM 618 N N . ARG A 1 80 ? 15.766 -0.218 -11.620 1.00 61.44 80 ARG A N 1
ATOM 619 C CA . ARG A 1 80 ? 14.972 -1.106 -12.468 1.00 61.44 80 ARG A CA 1
ATOM 620 C C . ARG A 1 80 ? 15.767 -1.563 -13.691 1.00 61.44 80 ARG A C 1
ATOM 622 O O . ARG A 1 80 ? 16.424 -0.764 -14.354 1.00 61.44 80 ARG A O 1
ATOM 629 N N . SER A 1 81 ? 15.634 -2.840 -14.050 1.00 55.50 81 SER A N 1
ATOM 630 C CA . SER A 1 81 ? 16.038 -3.316 -15.376 1.00 55.50 81 SER A CA 1
ATOM 631 C C . SER A 1 81 ? 15.036 -2.806 -16.418 1.00 55.50 81 SER A C 1
ATOM 633 O O . SER A 1 81 ? 13.842 -3.077 -16.311 1.00 55.50 81 SER A O 1
ATOM 635 N N . TYR A 1 82 ? 15.499 -2.075 -17.438 1.00 53.78 82 TYR A N 1
ATOM 636 C CA . TYR A 1 82 ? 14.648 -1.484 -18.492 1.00 53.78 82 TYR A CA 1
ATOM 637 C C . TYR A 1 82 ? 13.835 -2.507 -19.313 1.00 53.78 82 TYR A C 1
ATOM 639 O O . TYR A 1 82 ? 12.982 -2.114 -20.105 1.00 53.78 82 TYR A O 1
ATOM 647 N N . LEU A 1 83 ? 14.104 -3.804 -19.138 1.00 56.34 83 LEU A N 1
ATOM 648 C CA . LEU A 1 83 ? 13.444 -4.906 -19.838 1.00 56.34 83 LEU A CA 1
ATOM 649 C C . LEU A 1 83 ? 12.131 -5.361 -19.173 1.00 56.34 83 LEU A C 1
ATOM 651 O O . LEU A 1 83 ? 11.348 -6.051 -19.819 1.00 56.34 83 LEU A O 1
ATOM 655 N N . ASP A 1 84 ? 11.874 -4.972 -17.919 1.00 55.94 84 ASP A N 1
ATOM 656 C CA . ASP A 1 84 ? 10.654 -5.348 -17.195 1.00 55.94 84 ASP A CA 1
ATOM 657 C C . ASP A 1 84 ? 9.605 -4.227 -17.232 1.00 55.94 84 ASP A C 1
ATOM 659 O O . ASP A 1 84 ? 9.912 -3.058 -16.992 1.00 55.94 84 ASP A O 1
ATOM 663 N N . HIS A 1 85 ? 8.339 -4.583 -17.493 1.00 58.19 85 HIS A N 1
ATOM 664 C CA . HIS A 1 85 ? 7.224 -3.642 -17.717 1.00 58.19 85 HIS A CA 1
ATOM 665 C C . HIS A 1 85 ? 6.163 -3.600 -16.592 1.00 58.19 85 HIS A C 1
ATOM 667 O O . HIS A 1 85 ? 5.102 -3.000 -16.764 1.00 58.19 85 HIS A O 1
ATOM 673 N N . GLY A 1 86 ? 6.419 -4.192 -15.418 1.00 57.81 86 GLY A N 1
ATOM 674 C CA . GLY A 1 86 ? 5.511 -4.141 -14.260 1.00 57.81 86 GLY A CA 1
ATOM 675 C C . GLY A 1 86 ? 5.088 -2.717 -13.852 1.00 57.81 86 GLY A C 1
ATOM 676 O O . GLY A 1 86 ? 5.917 -1.827 -13.668 1.00 57.81 86 GLY A O 1
ATOM 677 N N . THR A 1 87 ? 3.788 -2.461 -13.704 1.00 66.12 87 THR A N 1
ATOM 678 C CA . THR A 1 87 ? 3.296 -1.153 -13.232 1.00 66.12 87 THR A CA 1
ATOM 679 C C . THR A 1 87 ? 3.162 -1.165 -11.712 1.00 66.12 87 THR A C 1
ATOM 681 O O . THR A 1 87 ? 2.460 -2.010 -11.159 1.00 66.12 87 THR A O 1
ATOM 684 N N . ILE A 1 88 ? 3.813 -0.220 -11.030 1.00 65.69 88 ILE A N 1
ATOM 685 C CA . ILE A 1 88 ? 3.648 -0.012 -9.587 1.00 65.69 88 ILE A CA 1
ATOM 686 C C . ILE A 1 88 ? 2.540 1.014 -9.380 1.00 65.69 88 ILE A C 1
ATOM 688 O O . ILE A 1 88 ? 2.590 2.109 -9.941 1.00 65.69 88 ILE A O 1
ATOM 692 N N . GLN A 1 89 ? 1.558 0.673 -8.557 1.00 65.19 89 GLN A N 1
ATOM 693 C CA . GLN A 1 89 ? 0.513 1.590 -8.124 1.00 65.19 89 GLN A CA 1
ATOM 694 C C . GLN A 1 89 ? 0.627 1.781 -6.614 1.00 65.19 89 GLN A C 1
ATOM 696 O O . GLN A 1 89 ? 0.781 0.816 -5.868 1.00 65.19 89 GLN A O 1
ATOM 701 N N . VAL A 1 90 ? 0.545 3.023 -6.147 1.00 66.81 90 VAL A N 1
ATOM 702 C CA . VAL A 1 90 ? 0.519 3.314 -4.711 1.00 66.81 90 VAL A CA 1
ATOM 703 C C . VAL A 1 90 ? -0.722 4.126 -4.393 1.00 66.81 90 VAL A C 1
ATOM 705 O O . VAL A 1 90 ? -1.040 5.082 -5.100 1.00 66.81 90 VAL A O 1
ATOM 708 N N . ALA A 1 91 ? -1.436 3.710 -3.351 1.00 66.12 91 ALA A N 1
ATOM 709 C CA . ALA A 1 91 ? -2.628 4.377 -2.857 1.00 66.12 91 ALA A CA 1
ATOM 710 C C . ALA A 1 91 ? -2.441 4.751 -1.383 1.00 66.12 91 ALA A C 1
ATOM 712 O O . ALA A 1 91 ? -1.930 3.962 -0.588 1.00 66.12 91 ALA A O 1
ATOM 713 N N . VAL A 1 92 ? -2.868 5.960 -1.027 1.00 66.50 92 VAL A N 1
ATOM 714 C CA . VAL A 1 92 ? -2.851 6.479 0.344 1.00 66.50 92 VAL A CA 1
ATOM 715 C C . VAL A 1 92 ? -4.277 6.887 0.679 1.00 66.50 92 VAL A C 1
ATOM 717 O O . VAL A 1 92 ? -4.883 7.656 -0.072 1.00 66.50 92 VAL A O 1
ATOM 720 N N . TYR A 1 93 ? -4.818 6.346 1.768 1.00 67.88 93 TYR A N 1
ATOM 721 C CA . TYR A 1 93 ? -6.178 6.641 2.208 1.00 67.88 93 TYR A CA 1
ATOM 722 C C . TYR A 1 93 ? -6.184 7.676 3.337 1.00 67.88 93 TYR A C 1
ATOM 724 O O . TYR A 1 93 ? -5.365 7.639 4.250 1.00 67.88 93 TYR A O 1
ATOM 732 N N . ASP A 1 94 ? -7.123 8.612 3.243 1.00 65.19 94 ASP A N 1
ATOM 733 C CA . ASP A 1 94 ? -7.392 9.663 4.232 1.00 65.19 94 ASP A CA 1
ATOM 734 C C . ASP A 1 94 ? -8.419 9.159 5.266 1.00 65.19 94 ASP A C 1
ATOM 736 O O . ASP A 1 94 ? -9.326 8.394 4.923 1.00 65.19 94 ASP A O 1
ATOM 740 N N . ASN A 1 95 ? -8.313 9.632 6.510 1.00 63.25 95 ASN A N 1
ATOM 741 C CA . ASN A 1 95 ? -9.248 9.391 7.618 1.00 63.25 95 ASN A CA 1
ATOM 742 C C . ASN A 1 95 ? -10.734 9.605 7.262 1.00 63.25 95 ASN A C 1
ATOM 744 O O . ASN A 1 95 ? -11.611 8.979 7.858 1.00 63.25 95 ASN A O 1
ATOM 748 N N . ARG A 1 96 ? -11.055 10.436 6.262 1.00 57.94 96 ARG A N 1
ATOM 749 C CA . ARG A 1 96 ? -12.438 10.650 5.781 1.00 57.94 96 ARG A CA 1
ATOM 750 C C . ARG A 1 96 ? -13.114 9.407 5.195 1.00 57.94 96 ARG A C 1
ATOM 752 O O . ARG A 1 96 ? -14.336 9.386 5.096 1.00 57.94 96 ARG A O 1
ATOM 759 N N . TRP A 1 97 ? -12.356 8.383 4.809 1.00 55.50 97 TRP A N 1
ATOM 760 C CA . TRP A 1 97 ? -12.912 7.133 4.275 1.00 55.50 97 TRP A CA 1
ATOM 761 C C . TRP A 1 97 ? -13.453 6.197 5.358 1.00 55.50 97 TRP A C 1
ATOM 763 O O . TRP A 1 97 ? -14.184 5.261 5.048 1.00 55.50 97 TRP A O 1
ATOM 773 N N . LYS A 1 98 ? -13.158 6.486 6.629 1.00 55.12 98 LYS A N 1
ATOM 774 C CA . LYS A 1 98 ? -13.580 5.694 7.787 1.00 55.12 98 LYS A CA 1
ATOM 775 C C . LYS A 1 98 ? -15.100 5.673 8.007 1.00 55.12 98 LYS A C 1
ATOM 777 O O . LYS A 1 98 ? -15.578 4.836 8.753 1.00 55.12 98 LYS A O 1
ATOM 782 N N . SER A 1 99 ? -15.857 6.581 7.380 1.00 47.84 99 SER A N 1
ATOM 783 C CA .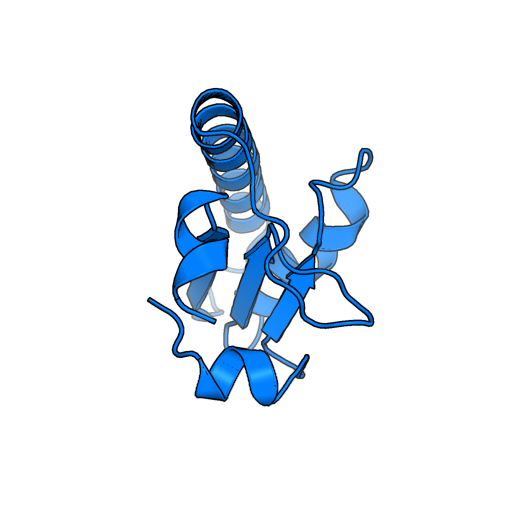 SER A 1 99 ? -17.328 6.632 7.459 1.00 47.84 99 SER A CA 1
ATOM 784 C C . SER A 1 99 ? -18.055 5.936 6.300 1.00 47.84 99 SER A C 1
ATOM 786 O O . SER A 1 99 ? -19.284 5.928 6.280 1.00 47.84 99 SER A O 1
ATOM 788 N N . LEU A 1 100 ? -17.318 5.403 5.317 1.00 49.88 100 LEU A N 1
ATOM 789 C CA . LEU A 1 100 ? -17.857 4.741 4.118 1.00 49.88 100 LEU A CA 1
ATOM 790 C C . LEU A 1 100 ? -17.678 3.210 4.139 1.00 49.88 100 LEU A C 1
ATOM 792 O O . LEU A 1 100 ? -18.033 2.545 3.165 1.00 49.88 100 LEU A O 1
ATOM 796 N N . LEU A 1 101 ? -17.131 2.676 5.233 1.00 48.84 101 LEU A N 1
ATOM 797 C CA . LEU A 1 101 ? -16.932 1.257 5.542 1.00 48.84 101 LEU A CA 1
ATOM 798 C C . LEU A 1 101 ? -17.603 0.945 6.880 1.00 48.84 101 LEU A C 1
ATOM 800 O O . LEU A 1 101 ? -18.148 -0.173 6.996 1.00 48.84 101 LEU A O 1
#

Foldseek 3Di:
DDDPVNLVVADDLAEAEEQACPPDVVPCLVVLLVQQQDQHHEYEYQADRPPRQRNADAPVVQVVVVVVVVVSNVVSVVVDDPPGDGDYHYYGGHPVCNVVD